Protein AF-A0A965ZZ27-F1 (afdb_monomer_lite)

Structure (mmCIF, N/CA/C/O backbone):
data_AF-A0A965ZZ27-F1
#
_entry.id   AF-A0A965ZZ27-F1
#
loop_
_atom_site.group_PDB
_atom_site.id
_atom_site.type_symbol
_atom_site.label_atom_id
_atom_site.label_alt_id
_atom_site.label_comp_id
_atom_site.label_asym_id
_atom_site.label_entity_id
_atom_site.label_seq_id
_atom_site.pdbx_PDB_ins_code
_atom_site.Cartn_x
_atom_site.Cartn_y
_atom_site.Cartn_z
_atom_site.occupancy
_atom_site.B_iso_or_equiv
_atom_site.auth_seq_id
_atom_site.auth_comp_id
_atom_site.auth_asym_id
_atom_site.auth_atom_id
_atom_site.pdbx_PDB_model_num
ATOM 1 N N . MET A 1 1 ? 5.191 29.586 21.748 1.00 42.19 1 MET A N 1
ATOM 2 C CA . MET A 1 1 ? 4.959 28.127 21.774 1.00 42.19 1 MET A 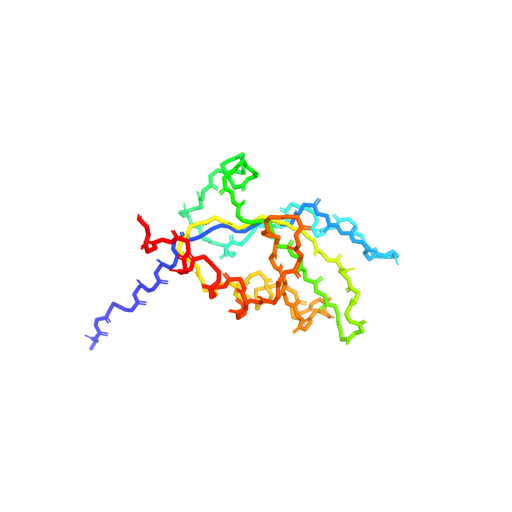CA 1
ATOM 3 C C . MET A 1 1 ? 3.504 27.897 21.413 1.00 42.19 1 MET A C 1
ATOM 5 O O . MET A 1 1 ? 2.638 28.131 22.243 1.00 42.19 1 MET A O 1
ATOM 9 N N . THR A 1 2 ? 3.224 27.578 20.152 1.00 37.09 2 THR A N 1
ATOM 10 C CA . THR A 1 2 ? 1.861 27.444 19.620 1.00 37.09 2 THR A CA 1
ATOM 11 C C . THR A 1 2 ? 1.566 25.981 19.311 1.00 37.09 2 THR A C 1
ATOM 13 O O . THR A 1 2 ? 2.125 25.426 18.375 1.00 37.09 2 THR A O 1
ATOM 16 N N . GLY A 1 3 ? 0.717 25.397 20.159 1.00 38.94 3 GLY A N 1
ATOM 17 C CA . GLY A 1 3 ? -0.302 24.388 19.852 1.00 38.94 3 GLY A CA 1
ATOM 18 C C . GLY A 1 3 ? 0.040 23.237 18.905 1.00 38.94 3 GLY A C 1
ATOM 19 O O . GLY A 1 3 ? -0.148 23.350 17.702 1.00 38.94 3 GLY A O 1
ATOM 20 N N . SER A 1 4 ? 0.413 22.104 19.499 1.00 47.53 4 SER A N 1
ATOM 21 C CA . SER A 1 4 ? -0.146 20.764 19.249 1.00 47.53 4 SER A CA 1
ATOM 22 C C . SER A 1 4 ? -0.663 20.445 17.835 1.00 47.53 4 SER A C 1
ATOM 24 O O . SER A 1 4 ? -1.863 20.287 17.628 1.00 47.53 4 SER A O 1
ATOM 26 N N . GLY A 1 5 ? 0.243 20.241 16.881 1.00 38.19 5 GLY A N 1
ATOM 27 C CA . GLY A 1 5 ? -0.054 19.577 15.608 1.00 38.19 5 GLY A CA 1
ATOM 28 C C . GLY A 1 5 ? 0.076 18.056 15.715 1.00 38.19 5 GLY A C 1
ATOM 29 O O . GLY A 1 5 ? 0.873 17.468 14.994 1.00 38.19 5 GLY A O 1
ATOM 30 N N . ASN A 1 6 ? -0.645 17.409 16.637 1.00 41.44 6 ASN A N 1
ATOM 31 C CA . ASN A 1 6 ? -0.671 15.943 16.712 1.00 41.44 6 ASN A CA 1
ATOM 32 C C . ASN A 1 6 ? -1.653 15.398 15.668 1.00 41.44 6 ASN A C 1
ATOM 34 O O . ASN A 1 6 ? -2.786 15.033 15.968 1.00 41.44 6 ASN A O 1
ATOM 38 N N . SER A 1 7 ? -1.207 15.384 14.413 1.00 42.91 7 SER A N 1
ATOM 39 C CA . SER A 1 7 ? -1.833 14.642 13.320 1.00 42.91 7 SER A CA 1
ATOM 40 C C . SER A 1 7 ? -1.554 13.147 13.516 1.00 42.91 7 SER A C 1
ATOM 42 O O . SER A 1 7 ? -0.759 12.559 12.786 1.00 42.91 7 SER A O 1
ATOM 44 N N . TYR A 1 8 ? -2.157 12.528 14.533 1.00 48.16 8 TYR A N 1
ATOM 45 C CA . TYR A 1 8 ? -2.189 11.070 14.612 1.00 48.16 8 TYR A CA 1
ATOM 46 C C . TYR A 1 8 ? -3.232 10.578 13.620 1.00 48.16 8 TYR A C 1
ATOM 48 O O . TYR A 1 8 ? -4.413 10.461 13.935 1.00 48.16 8 TYR A O 1
ATOM 56 N N . THR A 1 9 ? -2.798 10.323 12.397 1.00 58.66 9 THR A N 1
ATOM 57 C CA . THR A 1 9 ? -3.551 9.472 11.489 1.00 58.66 9 THR A CA 1
ATOM 58 C C . THR A 1 9 ? -3.555 8.071 12.106 1.00 58.66 9 THR A C 1
ATOM 60 O O . THR A 1 9 ? -2.520 7.421 12.269 1.00 58.66 9 THR A O 1
ATOM 63 N N . HIS A 1 10 ? -4.720 7.652 12.599 1.00 83.56 10 HIS A N 1
ATOM 64 C CA . HIS A 1 10 ? -4.909 6.369 13.269 1.00 83.56 10 HIS A CA 1
ATOM 65 C C . HIS A 1 10 ? -5.044 5.269 12.217 1.00 83.56 10 HIS A C 1
ATOM 67 O O . HIS A 1 10 ? -6.139 4.751 12.014 1.00 83.56 10 HIS A O 1
ATOM 73 N N . TYR A 1 11 ? -3.950 4.932 11.536 1.00 90.75 11 TYR A N 1
ATOM 74 C CA . TYR A 1 11 ? -3.912 3.805 10.610 1.00 90.75 11 TYR A CA 1
ATOM 75 C C . TYR A 1 11 ? -2.811 2.807 10.943 1.00 90.75 11 TYR A C 1
ATOM 77 O O . TYR A 1 11 ? -1.890 3.055 11.726 1.00 90.75 11 TYR A O 1
ATOM 85 N N . THR A 1 12 ? -2.915 1.630 10.344 1.00 94.81 12 THR A N 1
ATOM 86 C CA . THR A 1 12 ? -1.863 0.621 10.322 1.00 94.81 12 THR A CA 1
ATOM 87 C C . THR A 1 12 ? -1.870 -0.045 8.964 1.00 94.81 12 THR A C 1
ATOM 89 O O . THR A 1 12 ? -2.922 -0.498 8.521 1.00 94.81 12 THR A O 1
ATOM 92 N N . TRP A 1 13 ? -0.709 -0.108 8.318 1.00 95.50 13 TRP A N 1
ATOM 93 C CA . TRP A 1 13 ? -0.525 -0.882 7.097 1.00 95.50 13 TRP A CA 1
ATOM 94 C C . TRP A 1 13 ? 0.491 -1.992 7.309 1.00 95.50 13 TRP A C 1
ATOM 96 O O . TRP A 1 13 ? 1.406 -1.849 8.121 1.00 95.50 13 TRP A O 1
ATOM 106 N N . ILE A 1 14 ? 0.321 -3.098 6.588 1.00 95.69 14 ILE A N 1
ATOM 107 C CA . ILE A 1 14 ? 1.168 -4.287 6.679 1.00 95.69 14 ILE A CA 1
ATOM 108 C C . ILE A 1 14 ? 1.435 -4.811 5.278 1.00 95.69 14 ILE A C 1
ATOM 110 O O . ILE A 1 14 ? 0.487 -5.103 4.557 1.00 95.69 14 ILE A O 1
ATOM 114 N N . VAL A 1 15 ? 2.702 -4.983 4.905 1.00 95.50 15 VAL A N 1
ATOM 115 C CA . VAL A 1 15 ? 3.073 -5.700 3.675 1.00 95.50 15 VAL A CA 1
ATOM 116 C C . VAL A 1 15 ? 3.021 -7.202 3.945 1.00 95.50 15 VAL A C 1
ATOM 118 O O . VAL A 1 15 ? 3.649 -7.702 4.875 1.00 95.50 15 VAL A O 1
ATOM 121 N N . THR A 1 16 ? 2.274 -7.937 3.129 1.00 93.50 16 THR A N 1
ATOM 122 C CA . THR A 1 16 ? 2.093 -9.393 3.259 1.00 93.50 16 THR A CA 1
ATOM 123 C C . THR A 1 16 ? 2.695 -10.174 2.102 1.00 93.50 16 THR A C 1
ATOM 125 O O . THR A 1 16 ? 2.829 -11.392 2.195 1.00 93.50 16 THR A O 1
ATOM 128 N N . ARG A 1 17 ? 3.051 -9.500 1.006 1.00 90.62 17 ARG A N 1
ATOM 129 C CA . ARG A 1 17 ? 3.678 -10.130 -0.152 1.00 90.62 17 ARG A CA 1
ATOM 130 C C . ARG A 1 17 ? 4.768 -9.246 -0.731 1.00 90.62 17 ARG A C 1
ATOM 132 O O . ARG A 1 17 ? 4.554 -8.055 -0.941 1.00 90.62 17 ARG A O 1
ATOM 139 N N . ASP A 1 18 ? 5.880 -9.891 -1.049 1.00 89.44 18 ASP A N 1
ATOM 140 C CA . ASP A 1 18 ? 7.000 -9.358 -1.811 1.00 89.44 18 ASP A CA 1
ATOM 141 C C . ASP A 1 18 ? 7.149 -10.190 -3.089 1.00 89.44 18 ASP A C 1
ATOM 143 O O . ASP A 1 18 ? 7.110 -11.424 -3.040 1.00 89.44 18 ASP A O 1
ATOM 147 N N . THR A 1 19 ? 7.230 -9.533 -4.242 1.00 84.06 19 THR A N 1
ATOM 148 C CA . THR A 1 19 ? 7.419 -10.190 -5.541 1.00 84.06 19 THR A CA 1
ATOM 149 C C . THR A 1 19 ? 8.741 -9.828 -6.211 1.00 84.06 19 THR A C 1
ATOM 151 O O . THR A 1 19 ? 8.959 -10.233 -7.355 1.00 84.06 19 THR A O 1
ATOM 154 N N . ILE A 1 20 ? 9.620 -9.084 -5.536 1.00 77.31 20 ILE A N 1
ATOM 155 C CA . ILE A 1 20 ? 10.954 -8.772 -6.043 1.00 77.31 20 ILE A CA 1
ATOM 156 C C . ILE A 1 20 ? 11.825 -10.026 -5.905 1.00 77.31 20 ILE A C 1
ATOM 158 O O . ILE A 1 20 ? 12.082 -10.528 -4.816 1.00 77.31 20 ILE A O 1
ATOM 162 N N . LEU A 1 21 ? 12.257 -10.583 -7.037 1.00 67.25 21 LEU A N 1
ATOM 163 C CA . LEU A 1 21 ? 13.119 -11.763 -7.071 1.00 67.25 21 LEU A CA 1
ATOM 164 C C . LEU A 1 21 ? 14.588 -11.327 -7.024 1.00 67.25 21 LEU A C 1
ATOM 166 O O . LEU A 1 21 ? 15.056 -10.688 -7.962 1.00 67.25 21 LEU A O 1
ATOM 170 N N . GLY A 1 22 ? 15.328 -11.727 -5.986 1.00 60.47 22 GLY A N 1
ATOM 171 C CA . GLY A 1 22 ? 16.795 -11.609 -5.946 1.00 60.47 22 GLY A CA 1
ATOM 172 C C . GLY A 1 22 ? 17.367 -10.857 -4.746 1.00 60.47 22 GLY A C 1
ATOM 173 O O . GLY A 1 22 ? 18.533 -11.067 -4.433 1.00 60.47 22 GLY A O 1
ATOM 174 N N . ASP A 1 23 ? 16.542 -10.092 -4.035 1.00 51.62 23 ASP A N 1
ATOM 175 C CA . ASP A 1 23 ? 16.863 -9.503 -2.736 1.00 51.62 23 ASP A CA 1
ATOM 176 C C . ASP A 1 23 ? 15.771 -9.888 -1.726 1.00 51.62 23 ASP A C 1
ATOM 178 O O . ASP A 1 23 ? 14.650 -10.227 -2.087 1.00 51.62 23 ASP A O 1
ATOM 182 N N . SER A 1 24 ? 16.162 -9.989 -0.464 1.00 51.75 24 SER A N 1
ATOM 183 C CA . SER A 1 24 ? 15.517 -10.778 0.589 1.00 51.75 24 SER A CA 1
ATOM 184 C C . SER A 1 24 ? 14.028 -10.486 0.866 1.00 51.75 24 SER A C 1
ATOM 186 O O . SER A 1 24 ? 13.563 -9.359 0.762 1.00 51.75 24 SER A O 1
ATOM 188 N N . SER A 1 25 ? 13.354 -11.520 1.389 1.00 60.22 25 SER A N 1
ATOM 189 C CA . SER A 1 25 ? 12.029 -11.622 2.041 1.00 60.22 25 SER A CA 1
ATOM 190 C C . SER A 1 25 ? 11.708 -10.574 3.138 1.00 60.22 25 SER A C 1
ATOM 192 O O . SER A 1 25 ? 10.740 -10.740 3.884 1.00 60.22 25 SER A O 1
ATOM 194 N N . GLU A 1 26 ? 12.504 -9.518 3.293 1.00 74.00 26 GLU A N 1
ATOM 195 C CA . GLU A 1 26 ? 12.441 -8.562 4.406 1.00 74.00 26 GLU A CA 1
ATOM 196 C C . GLU A 1 26 ? 11.222 -7.636 4.343 1.00 74.00 26 GLU A C 1
ATOM 198 O O . GLU A 1 26 ? 10.888 -7.012 5.350 1.00 74.00 26 GLU A O 1
ATOM 203 N N . ALA A 1 27 ? 10.565 -7.502 3.186 1.00 79.81 27 ALA A N 1
ATOM 204 C CA . ALA A 1 27 ? 9.392 -6.640 3.055 1.00 79.81 27 ALA A CA 1
ATOM 205 C C . ALA A 1 27 ? 8.146 -7.246 3.721 1.00 79.81 27 ALA A C 1
ATOM 207 O O . ALA A 1 27 ? 7.310 -6.518 4.261 1.00 79.81 27 ALA A O 1
ATOM 208 N N . VAL A 1 28 ? 8.012 -8.578 3.721 1.00 85.62 28 VAL A N 1
ATOM 209 C CA . VAL A 1 28 ? 6.867 -9.256 4.342 1.00 85.62 28 VAL A CA 1
ATOM 210 C C . VAL A 1 28 ? 6.913 -9.061 5.856 1.00 85.62 28 VAL A C 1
ATOM 212 O O . VAL A 1 28 ? 7.912 -9.334 6.513 1.00 85.62 28 VAL A O 1
ATOM 215 N N . GLY A 1 29 ? 5.808 -8.584 6.423 1.00 86.38 29 GLY A N 1
ATOM 216 C CA . GLY A 1 29 ? 5.709 -8.244 7.838 1.00 86.38 29 GLY A CA 1
ATOM 217 C C . GLY A 1 29 ? 6.219 -6.844 8.179 1.00 86.38 29 GLY A C 1
ATOM 218 O O . GLY A 1 29 ? 6.250 -6.498 9.359 1.00 86.38 29 GLY A O 1
ATOM 219 N N . LYS A 1 30 ? 6.585 -6.005 7.197 1.00 91.69 30 LYS A N 1
ATOM 220 C CA . LYS A 1 30 ? 6.786 -4.569 7.447 1.00 91.69 30 LYS A CA 1
ATOM 221 C C . LYS A 1 30 ? 5.456 -3.926 7.818 1.00 91.69 30 LYS A C 1
ATOM 223 O O . LYS A 1 30 ? 4.454 -4.139 7.140 1.00 91.69 30 LYS A O 1
ATOM 228 N N . ILE A 1 31 ? 5.471 -3.150 8.903 1.00 92.31 31 ILE A N 1
ATOM 229 C CA . ILE A 1 31 ? 4.289 -2.507 9.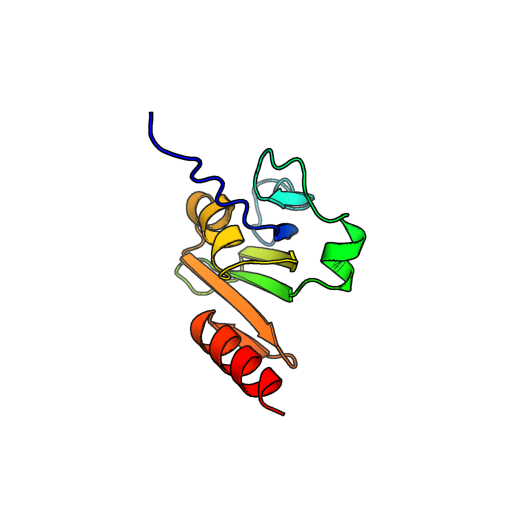481 1.00 92.31 31 ILE A CA 1
ATOM 230 C C . ILE A 1 31 ? 4.556 -1.016 9.647 1.00 92.31 31 ILE A C 1
ATOM 232 O O . ILE A 1 31 ? 5.502 -0.638 10.353 1.00 92.31 31 ILE A O 1
ATOM 236 N N . GLY A 1 32 ? 3.683 -0.185 9.086 1.00 91.56 32 GLY A N 1
ATOM 237 C CA . GLY A 1 32 ? 3.691 1.260 9.282 1.00 91.56 32 GLY A CA 1
ATOM 238 C C . GLY A 1 32 ? 2.423 1.798 9.958 1.00 91.56 32 GLY A C 1
ATOM 239 O O . GLY A 1 32 ? 1.455 1.055 10.136 1.00 91.56 32 GLY A O 1
ATOM 240 N N . PRO A 1 33 ? 2.443 3.069 10.395 1.00 89.38 33 PRO A N 1
ATOM 241 C CA . PRO A 1 33 ? 3.589 3.976 10.317 1.00 89.38 33 PRO A CA 1
ATOM 242 C C . PRO A 1 33 ? 4.657 3.608 11.356 1.00 89.38 33 PRO A C 1
ATOM 244 O O . PRO A 1 33 ? 4.340 3.172 12.472 1.00 89.38 33 PRO A O 1
ATOM 247 N N . SER A 1 34 ? 5.935 3.713 10.984 1.00 83.06 34 SER A N 1
ATOM 248 C CA . SER A 1 34 ? 7.084 3.354 11.834 1.00 83.06 34 SER A CA 1
ATOM 249 C C . SER A 1 34 ? 7.046 4.076 13.187 1.00 83.06 34 SER A C 1
ATOM 251 O O . SER A 1 34 ? 6.824 5.279 13.251 1.00 83.06 34 SER A O 1
ATOM 253 N N . GLY A 1 35 ? 7.243 3.339 14.286 1.00 75.44 35 GLY A N 1
ATOM 254 C CA . GLY A 1 35 ? 7.291 3.911 15.641 1.00 75.44 35 GLY A CA 1
ATOM 255 C C . GLY A 1 35 ? 5.941 4.308 16.259 1.00 75.44 35 GLY A C 1
ATOM 256 O O . GLY A 1 35 ? 5.925 4.805 17.383 1.00 75.44 35 GLY A O 1
ATOM 257 N N . SER A 1 36 ? 4.811 4.077 15.580 1.00 81.75 36 SER A N 1
ATOM 258 C CA . SER A 1 36 ? 3.485 4.341 16.156 1.00 81.75 36 SER A CA 1
ATOM 259 C C . SER A 1 36 ? 3.141 3.359 17.281 1.00 81.75 36 SER A C 1
ATOM 261 O O . SER A 1 36 ? 3.193 2.143 17.094 1.00 81.75 36 SER A O 1
ATOM 263 N N . SER A 1 37 ? 2.745 3.893 18.440 1.00 77.19 37 SER A N 1
ATOM 264 C CA . SER A 1 37 ? 2.285 3.119 19.601 1.00 77.19 37 SER A CA 1
ATOM 265 C C . SER A 1 37 ? 0.808 2.717 19.531 1.00 77.19 37 SER A C 1
ATOM 267 O O . SER A 1 37 ? 0.374 1.875 20.308 1.00 77.19 37 SER A O 1
ATOM 269 N N . ASN A 1 38 ? 0.033 3.310 18.615 1.00 80.94 38 ASN A N 1
ATOM 270 C CA . ASN A 1 38 ? -1.420 3.129 18.502 1.00 80.94 38 ASN A CA 1
ATOM 271 C C . ASN A 1 38 ? -1.795 2.325 17.249 1.00 80.94 38 ASN A C 1
ATOM 273 O O . ASN A 1 38 ? -2.723 2.685 16.526 1.00 80.94 38 ASN A O 1
ATOM 277 N N . ARG A 1 39 ? -1.041 1.261 16.960 1.00 86.56 39 ARG A N 1
ATOM 278 C CA . ARG A 1 39 ? -1.300 0.392 15.808 1.00 86.56 39 ARG A CA 1
ATOM 279 C C . ARG A 1 39 ? -2.482 -0.537 16.071 1.00 86.56 39 ARG A C 1
ATOM 281 O O . ARG A 1 39 ? -2.645 -1.045 17.181 1.00 86.56 39 ARG A O 1
ATOM 288 N N . ALA A 1 40 ? -3.267 -0.797 15.034 1.00 89.38 40 ALA A N 1
ATOM 289 C CA . ALA A 1 40 ? -4.233 -1.881 15.054 1.00 89.38 40 ALA A CA 1
ATOM 290 C C . ALA A 1 40 ? -3.497 -3.239 15.133 1.00 89.38 40 ALA A C 1
ATOM 292 O O . ALA A 1 40 ? -2.399 -3.373 14.582 1.00 89.38 40 ALA A O 1
ATOM 293 N N . PRO A 1 41 ? -4.072 -4.255 15.804 1.00 90.06 41 PRO A N 1
ATOM 294 C CA . PRO A 1 41 ? -3.506 -5.602 15.822 1.00 90.06 41 PRO A CA 1
ATOM 295 C C . PRO A 1 41 ? -3.360 -6.175 14.408 1.00 90.06 41 PRO A C 1
ATOM 297 O O . PRO A 1 41 ? -4.228 -5.943 13.570 1.00 90.06 41 PRO A O 1
ATOM 300 N N . PHE A 1 42 ? -2.314 -6.973 14.169 1.00 89.69 42 PHE A N 1
ATOM 301 C CA . PHE A 1 42 ? -2.026 -7.584 12.863 1.00 89.69 42 PHE A CA 1
ATOM 302 C C . PHE A 1 42 ? -3.264 -8.249 12.246 1.00 89.69 42 PHE A C 1
ATOM 304 O O . PHE A 1 42 ? -3.676 -7.881 11.150 1.00 89.69 42 PHE A O 1
ATOM 311 N N . ASP A 1 43 ? -3.917 -9.143 12.993 1.00 91.88 43 ASP A N 1
ATOM 312 C CA . ASP A 1 43 ? -5.098 -9.877 12.521 1.00 91.88 43 ASP A CA 1
ATOM 313 C C . ASP A 1 43 ? -6.253 -8.943 12.144 1.00 91.88 43 ASP A C 1
ATOM 315 O O . ASP A 1 43 ? -6.948 -9.178 11.161 1.00 91.88 43 ASP A O 1
ATOM 319 N N . SER A 1 44 ? -6.425 -7.839 12.878 1.00 93.19 44 SER A N 1
ATOM 320 C CA . SER A 1 44 ? -7.446 -6.837 12.566 1.00 93.19 44 SER A CA 1
ATOM 321 C C . SER A 1 44 ? -7.185 -6.185 11.213 1.00 93.19 44 SER A C 1
ATOM 323 O O . SER A 1 44 ? -8.124 -5.962 10.457 1.00 93.19 44 SER A O 1
ATOM 325 N N . VAL A 1 45 ? -5.923 -5.876 10.904 1.00 94.38 45 VAL A N 1
ATOM 326 C CA . VAL A 1 45 ? -5.545 -5.269 9.623 1.00 94.38 45 VAL A CA 1
ATOM 327 C C . VAL A 1 45 ? -5.735 -6.263 8.477 1.00 94.38 45 VAL A C 1
ATOM 329 O O . VAL A 1 45 ? -6.235 -5.873 7.431 1.00 94.38 45 VAL A O 1
ATOM 332 N N . ILE A 1 46 ? -5.415 -7.545 8.675 1.00 93.69 46 ILE A N 1
ATOM 333 C CA . ILE A 1 46 ? -5.609 -8.576 7.641 1.00 93.69 46 ILE A CA 1
ATOM 334 C C . ILE A 1 46 ? -7.094 -8.871 7.381 1.00 93.69 46 ILE A C 1
ATOM 336 O O . ILE A 1 46 ? -7.479 -9.095 6.239 1.00 93.69 46 ILE A O 1
ATOM 340 N N . ILE A 1 47 ? -7.931 -8.894 8.423 1.00 93.50 47 ILE A N 1
ATOM 341 C CA . ILE A 1 47 ? -9.352 -9.266 8.300 1.00 93.50 47 ILE A CA 1
ATOM 342 C C . ILE A 1 47 ? -10.212 -8.091 7.818 1.00 93.50 47 ILE A C 1
ATOM 344 O O . ILE A 1 47 ? -11.178 -8.302 7.087 1.00 93.50 47 ILE A O 1
ATOM 348 N N . HIS A 1 48 ? -9.906 -6.869 8.259 1.00 94.50 48 HIS A N 1
ATOM 349 C CA . HIS A 1 48 ? -10.766 -5.699 8.045 1.00 94.50 48 HIS A CA 1
ATOM 350 C C . HIS A 1 48 ? -10.133 -4.598 7.195 1.00 94.50 48 HIS A C 1
ATOM 352 O O . HIS A 1 48 ? -10.817 -3.628 6.883 1.00 94.50 48 HIS A O 1
ATOM 358 N N . GLY A 1 49 ? -8.841 -4.696 6.884 1.00 94.75 49 GLY A N 1
ATOM 359 C CA . GLY A 1 49 ? -8.141 -3.682 6.109 1.00 94.75 49 GLY A CA 1
ATOM 360 C C . GLY A 1 49 ? -8.458 -3.751 4.622 1.00 94.75 49 GLY A C 1
ATOM 361 O O . GLY A 1 49 ? -8.773 -4.807 4.074 1.00 94.75 49 GLY A O 1
ATOM 362 N N . ASP A 1 50 ? -8.304 -2.612 3.963 1.00 96.62 50 ASP A N 1
ATOM 363 C CA . ASP A 1 50 ? -8.355 -2.514 2.515 1.00 96.62 50 ASP A CA 1
ATOM 364 C C . ASP A 1 50 ? -7.062 -3.081 1.921 1.00 96.62 50 ASP A C 1
ATOM 366 O O . ASP A 1 50 ? -5.952 -2.750 2.357 1.00 96.62 50 ASP A O 1
ATOM 370 N N . HIS A 1 51 ? -7.203 -3.954 0.926 1.00 97.38 51 HIS A N 1
ATOM 371 C CA . HIS A 1 51 ? -6.069 -4.590 0.264 1.00 97.38 51 HIS A CA 1
ATOM 372 C C . HIS A 1 51 ? -5.449 -3.618 -0.744 1.00 97.38 51 HIS A C 1
ATOM 374 O O . HIS A 1 51 ? -6.128 -3.090 -1.626 1.00 97.38 51 HIS A O 1
ATOM 380 N N . PHE A 1 52 ? -4.145 -3.386 -0.618 1.00 97.62 52 PHE A N 1
ATOM 381 C CA . PHE A 1 52 ? -3.367 -2.521 -1.492 1.00 97.62 52 PHE A CA 1
ATOM 382 C C . PHE A 1 52 ? -2.258 -3.295 -2.203 1.00 97.62 52 PHE A C 1
ATOM 384 O O . PHE A 1 52 ? -1.742 -4.305 -1.715 1.00 97.62 52 PHE A O 1
ATOM 391 N N . ARG A 1 53 ? -1.813 -2.756 -3.337 1.00 97.62 53 ARG A N 1
ATOM 392 C CA . ARG A 1 53 ? -0.559 -3.141 -3.986 1.00 97.62 53 ARG A CA 1
ATOM 393 C C . ARG A 1 53 ? 0.219 -1.914 -4.432 1.00 97.62 53 ARG A C 1
ATOM 395 O O . ARG A 1 53 ? -0.365 -0.934 -4.886 1.00 97.62 53 ARG A O 1
ATOM 402 N N . MET A 1 54 ? 1.538 -1.986 -4.325 1.00 96.94 54 MET A N 1
ATOM 403 C CA . MET A 1 54 ? 2.468 -0.956 -4.777 1.00 96.94 54 MET A CA 1
ATOM 404 C C . MET A 1 54 ? 3.161 -1.427 -6.050 1.00 96.94 54 MET A C 1
ATOM 406 O O . MET A 1 54 ? 3.580 -2.584 -6.146 1.00 96.94 54 MET A O 1
ATOM 410 N N . LEU A 1 55 ? 3.243 -0.542 -7.038 1.00 96.69 55 LEU A N 1
ATOM 411 C CA . LEU A 1 55 ? 3.744 -0.844 -8.371 1.00 96.69 55 LEU A CA 1
ATOM 412 C C . LEU A 1 55 ? 4.920 0.065 -8.714 1.00 96.69 55 LEU A C 1
ATOM 414 O O . LEU A 1 55 ? 4.927 1.245 -8.357 1.00 96.69 55 LEU A O 1
ATOM 418 N N . ASN A 1 56 ? 5.875 -0.474 -9.465 1.00 95.50 56 ASN A N 1
ATOM 419 C CA . ASN A 1 56 ? 6.979 0.296 -10.035 1.00 95.50 56 ASN A CA 1
ATOM 420 C C . ASN A 1 56 ? 6.536 1.171 -11.224 1.00 95.50 56 ASN A C 1
ATOM 422 O O . ASN A 1 56 ? 5.378 1.139 -11.652 1.00 95.50 56 ASN A O 1
ATOM 426 N N . ASP A 1 57 ? 7.480 1.913 -11.806 1.00 96.38 57 ASP A N 1
ATOM 427 C CA . ASP A 1 57 ? 7.241 2.780 -12.971 1.00 96.38 57 ASP A CA 1
ATOM 428 C C . ASP A 1 57 ? 6.679 2.041 -14.196 1.00 96.38 57 ASP A C 1
ATOM 430 O O . ASP A 1 57 ? 5.955 2.621 -15.006 1.00 96.38 57 ASP A O 1
ATOM 434 N N . ALA A 1 58 ? 6.958 0.740 -14.310 1.00 96.06 58 ALA A N 1
ATOM 435 C CA . ALA A 1 58 ? 6.457 -0.125 -15.372 1.00 96.06 58 ALA A CA 1
ATOM 436 C C . ALA A 1 58 ? 5.067 -0.723 -15.076 1.00 96.06 58 ALA A C 1
ATOM 438 O O . ALA A 1 58 ? 4.622 -1.604 -15.810 1.00 96.06 58 ALA A O 1
ATOM 439 N N . ARG A 1 59 ? 4.372 -0.265 -14.021 1.00 94.62 59 ARG A N 1
ATOM 440 C CA . ARG A 1 59 ? 3.064 -0.789 -13.574 1.00 94.62 59 ARG A CA 1
ATOM 441 C C . ARG A 1 59 ? 3.103 -2.279 -13.210 1.00 94.62 59 ARG A C 1
ATOM 443 O O . ARG A 1 59 ? 2.099 -2.979 -13.327 1.00 94.62 59 ARG A O 1
ATOM 450 N N . VAL A 1 60 ? 4.246 -2.769 -12.735 1.00 94.56 60 VAL A N 1
ATOM 451 C CA . VAL A 1 60 ? 4.383 -4.129 -12.203 1.00 94.56 60 VAL A CA 1
ATOM 452 C C . VAL A 1 60 ? 4.270 -4.067 -10.687 1.00 94.56 60 VAL A C 1
ATOM 454 O O . VAL A 1 60 ? 5.019 -3.332 -10.044 1.00 94.56 60 VAL A O 1
ATOM 457 N N . ALA A 1 61 ? 3.343 -4.836 -10.111 1.00 93.88 61 ALA A N 1
ATOM 458 C CA . ALA A 1 61 ? 3.223 -4.963 -8.661 1.00 93.88 61 ALA A CA 1
ATOM 459 C C . ALA A 1 61 ? 4.527 -5.521 -8.072 1.00 93.88 61 ALA A C 1
ATOM 461 O O . ALA A 1 61 ? 5.084 -6.480 -8.604 1.00 93.88 61 ALA A O 1
ATOM 462 N N . GLN A 1 62 ? 5.032 -4.883 -7.021 1.00 93.69 62 GLN A N 1
ATOM 463 C CA . GLN A 1 62 ? 6.242 -5.294 -6.300 1.00 93.69 62 GLN A CA 1
ATOM 464 C C . GLN A 1 62 ? 5.905 -5.758 -4.884 1.00 93.69 62 GLN A C 1
ATOM 466 O O . GLN A 1 62 ? 6.449 -6.749 -4.405 1.00 93.69 62 GLN A O 1
ATOM 471 N N . PHE A 1 63 ? 4.955 -5.073 -4.244 1.00 95.25 63 PHE A N 1
ATOM 472 C CA . PHE A 1 63 ? 4.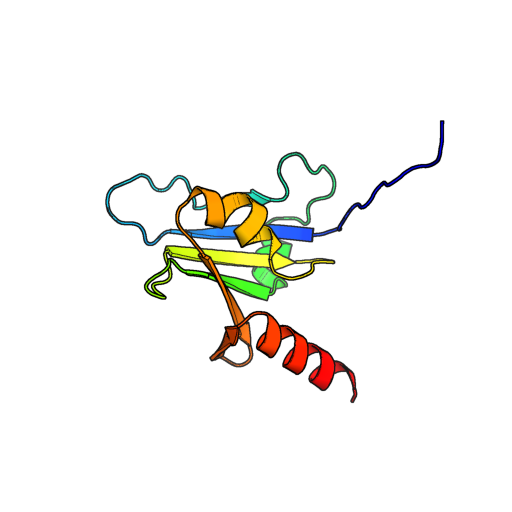519 -5.366 -2.884 1.00 95.25 63 PHE A CA 1
ATOM 473 C C . PHE A 1 63 ? 2.996 -5.338 -2.800 1.00 95.25 63 PHE A C 1
ATOM 475 O O . PHE A 1 63 ? 2.351 -4.548 -3.493 1.00 95.25 63 PHE A O 1
ATOM 482 N N . SER A 1 64 ? 2.412 -6.155 -1.928 1.00 96.19 64 SER A N 1
ATOM 483 C CA . SER A 1 64 ? 0.994 -6.046 -1.572 1.00 96.19 64 SER A CA 1
ATOM 484 C C . SER A 1 64 ? 0.770 -6.270 -0.085 1.00 96.19 64 SER A C 1
ATOM 486 O O . SER A 1 64 ? 1.607 -6.863 0.604 1.00 96.19 64 SER A O 1
ATOM 488 N N . GLY A 1 65 ? -0.341 -5.753 0.422 1.00 96.75 65 GLY A N 1
ATOM 489 C CA . GLY A 1 65 ? -0.587 -5.672 1.849 1.00 96.75 65 GLY A CA 1
ATOM 490 C C . GLY A 1 65 ? -1.951 -5.098 2.186 1.00 96.75 65 GLY A C 1
ATOM 491 O O . GLY A 1 65 ? -2.757 -4.847 1.302 1.00 96.75 65 GLY A O 1
ATOM 492 N N . TYR A 1 66 ? -2.203 -4.865 3.466 1.00 97.31 66 TYR A N 1
ATOM 493 C CA . TYR A 1 66 ? -3.485 -4.358 3.954 1.00 97.31 66 TYR A CA 1
ATOM 494 C C . TYR A 1 66 ? -3.281 -3.085 4.755 1.00 97.31 66 TYR A C 1
ATOM 496 O O . TYR A 1 66 ? -2.287 -2.974 5.474 1.00 97.31 66 TYR A O 1
ATOM 504 N N . ILE A 1 67 ? -4.211 -2.139 4.652 1.00 95.81 67 ILE A N 1
ATOM 505 C CA . ILE A 1 67 ? -4.237 -0.920 5.464 1.00 95.81 67 ILE A CA 1
ATOM 506 C C . ILE A 1 67 ? -5.598 -0.757 6.133 1.00 95.81 67 ILE A C 1
ATOM 508 O O . ILE A 1 67 ? -6.637 -0.973 5.524 1.00 95.81 67 ILE A O 1
ATOM 512 N N . LEU A 1 6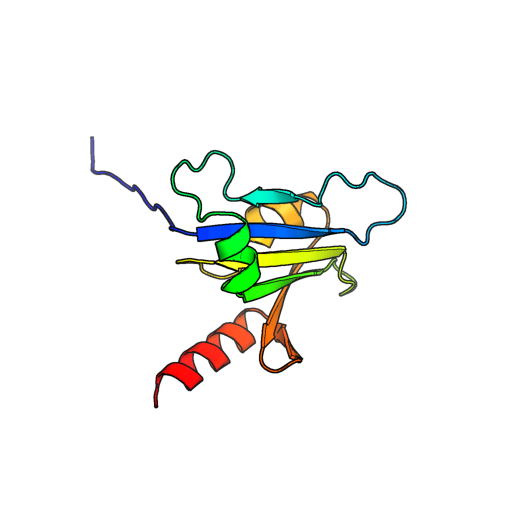8 ? -5.593 -0.383 7.407 1.00 94.81 68 LEU A N 1
ATOM 513 C CA . LEU A 1 68 ? -6.799 -0.170 8.198 1.00 94.81 68 LEU A CA 1
ATOM 514 C C . LEU A 1 68 ? -6.684 1.135 8.978 1.00 94.81 68 LEU A C 1
ATOM 516 O O . LEU A 1 68 ? -5.626 1.414 9.539 1.00 94.81 68 LEU A O 1
ATOM 520 N N . GLY A 1 69 ? -7.787 1.878 9.082 1.00 91.00 69 GLY A N 1
ATOM 521 C CA . GLY A 1 69 ? -7.915 3.051 9.945 1.00 91.00 69 GLY A CA 1
ATOM 522 C C . GLY A 1 69 ? -8.257 4.329 9.184 1.00 91.00 69 GLY A C 1
ATOM 523 O O . GLY A 1 69 ? -8.892 4.270 8.136 1.00 91.00 69 GLY A O 1
ATOM 524 N N . ASP A 1 70 ? -7.854 5.479 9.722 1.00 88.88 70 ASP A N 1
ATOM 525 C CA . ASP A 1 70 ? -8.031 6.781 9.067 1.00 88.88 70 ASP A CA 1
ATOM 526 C C . ASP A 1 70 ? -6.782 7.138 8.254 1.00 88.88 70 ASP A C 1
ATOM 528 O O . ASP A 1 70 ? -5.737 7.493 8.812 1.00 88.88 70 ASP A O 1
ATOM 532 N N . TYR A 1 71 ? -6.885 6.980 6.936 1.00 90.19 71 TYR A N 1
ATOM 533 C CA . TYR A 1 71 ? -5.781 7.117 5.993 1.00 90.19 71 TYR A CA 1
ATOM 534 C C . TYR A 1 71 ? -6.250 7.763 4.678 1.00 90.19 71 TYR A C 1
ATOM 536 O O . TYR A 1 71 ? -7.433 7.780 4.339 1.00 90.19 71 TYR A O 1
ATOM 544 N N . ARG A 1 72 ? -5.308 8.330 3.922 1.00 89.50 72 ARG A N 1
ATOM 545 C CA . ARG A 1 72 ? -5.536 8.989 2.625 1.00 89.50 72 ARG A CA 1
ATOM 546 C C . ARG A 1 72 ? -5.247 8.080 1.438 1.00 89.50 72 ARG A C 1
ATOM 548 O O . ARG A 1 72 ? -5.656 8.396 0.329 1.00 89.50 72 ARG A O 1
ATOM 555 N N . GLY A 1 73 ? -4.540 6.982 1.652 1.00 88.94 73 GLY A N 1
ATOM 556 C CA . GLY A 1 73 ? -4.310 5.883 0.716 1.00 88.94 73 GLY A CA 1
ATOM 557 C C . GLY A 1 73 ? -2.930 5.888 0.077 1.00 88.94 73 GLY A C 1
ATOM 558 O O . GLY A 1 73 ? -2.595 4.949 -0.633 1.00 88.94 73 GLY A O 1
ATOM 559 N N . ARG A 1 74 ? -2.106 6.908 0.327 1.00 93.44 74 ARG A N 1
ATOM 560 C CA . ARG A 1 74 ? -0.719 6.944 -0.163 1.00 93.44 74 ARG A CA 1
ATOM 561 C C . ARG A 1 74 ? 0.293 6.453 0.856 1.00 93.44 74 ARG A C 1
ATOM 563 O O . ARG A 1 74 ? 1.430 6.209 0.488 1.00 93.44 74 ARG A O 1
ATOM 570 N N . GLU A 1 75 ? -0.103 6.286 2.108 1.00 93.94 75 GLU A N 1
ATOM 571 C CA . GLU A 1 75 ? 0.817 6.083 3.221 1.00 93.94 75 GLU A CA 1
ATOM 572 C C . GLU A 1 75 ? 1.753 4.879 3.040 1.00 93.94 75 GLU A C 1
ATOM 574 O O . GLU A 1 75 ? 2.948 5.078 3.203 1.00 93.94 75 GLU A O 1
ATOM 579 N N . PRO A 1 76 ? 1.318 3.679 2.597 1.00 94.56 76 PRO A N 1
ATOM 580 C CA . PRO A 1 76 ? 2.260 2.579 2.354 1.00 94.56 76 PRO A CA 1
ATOM 581 C C . PRO A 1 76 ? 3.296 2.906 1.264 1.00 94.56 76 PRO A C 1
ATOM 583 O O . PRO A 1 76 ? 4.462 2.514 1.357 1.00 94.56 76 PRO A O 1
ATOM 586 N N . LEU A 1 77 ? 2.877 3.644 0.230 1.00 95.12 77 LEU A N 1
ATOM 587 C CA . LEU A 1 77 ? 3.743 4.069 -0.867 1.00 95.12 77 LEU A CA 1
ATOM 588 C C . LEU A 1 77 ? 4.719 5.155 -0.419 1.00 95.12 77 LEU A C 1
ATOM 590 O O . LEU A 1 77 ? 5.898 5.076 -0.747 1.00 95.12 77 LEU A O 1
ATOM 594 N N . ASP A 1 78 ? 4.247 6.160 0.308 1.00 93.75 78 ASP A N 1
ATOM 595 C CA . ASP A 1 78 ? 5.079 7.270 0.761 1.00 93.75 78 ASP A CA 1
ATOM 596 C C . ASP A 1 78 ? 6.033 6.815 1.893 1.00 93.75 78 ASP A C 1
ATOM 598 O O . ASP A 1 78 ? 7.182 7.246 1.921 1.00 93.75 78 ASP A O 1
ATOM 602 N N . ASP A 1 79 ? 5.603 5.894 2.769 1.00 92.38 79 ASP A N 1
ATOM 603 C CA . ASP A 1 79 ? 6.390 5.390 3.909 1.00 92.38 79 ASP A CA 1
ATOM 604 C C . ASP A 1 79 ? 7.428 4.319 3.533 1.00 92.38 79 ASP A C 1
ATOM 606 O O . ASP A 1 79 ? 8.429 4.163 4.232 1.00 92.38 79 ASP A O 1
ATOM 610 N N . TYR A 1 80 ? 7.163 3.503 2.506 1.00 92.38 80 TYR A N 1
ATOM 611 C CA . TYR A 1 80 ? 8.004 2.346 2.169 1.00 92.38 80 TYR A CA 1
ATOM 612 C C . TYR A 1 80 ? 8.187 2.170 0.664 1.00 92.38 80 TYR A C 1
ATOM 614 O O . TYR A 1 80 ? 9.313 2.029 0.191 1.00 92.38 80 TYR A O 1
ATOM 622 N N . GLY A 1 81 ? 7.100 2.187 -0.109 1.00 92.31 81 GLY A N 1
ATOM 623 C CA . GLY A 1 81 ? 7.155 1.872 -1.537 1.00 92.31 81 GLY A CA 1
ATOM 624 C C . GLY A 1 81 ? 8.102 2.771 -2.341 1.00 92.31 81 GLY A C 1
ATOM 625 O O . GLY A 1 81 ? 8.873 2.259 -3.148 1.00 92.31 81 GLY A O 1
ATOM 626 N N . SER A 1 82 ? 8.086 4.082 -2.098 1.00 93.81 82 SER A N 1
ATOM 627 C CA . SER A 1 82 ? 8.852 5.079 -2.862 1.00 93.81 82 SER A CA 1
ATOM 628 C C . SER A 1 82 ? 10.360 4.878 -2.728 1.00 93.81 82 SER A C 1
ATOM 630 O O . SER A 1 82 ? 11.089 4.951 -3.715 1.00 93.81 82 SER A O 1
ATOM 632 N N . GLU A 1 83 ? 10.831 4.549 -1.524 1.00 92.50 83 GLU A N 1
ATOM 633 C CA . GLU A 1 83 ? 12.243 4.231 -1.273 1.00 92.50 83 GLU A CA 1
ATOM 634 C C . GLU A 1 83 ? 12.654 2.873 -1.869 1.00 92.50 83 GLU A C 1
ATOM 636 O O . GLU A 1 83 ? 13.835 2.630 -2.101 1.00 92.50 83 GLU A O 1
ATOM 641 N N . ASN A 1 84 ? 11.679 2.007 -2.165 1.00 91.25 84 ASN A N 1
ATOM 642 C CA . ASN A 1 84 ? 11.868 0.666 -2.723 1.00 91.25 84 ASN A CA 1
ATOM 643 C C . ASN A 1 84 ? 11.413 0.573 -4.196 1.00 91.25 84 ASN A C 1
ATOM 645 O O . ASN A 1 84 ? 11.024 -0.493 -4.673 1.00 91.25 84 ASN A O 1
ATOM 649 N N . GLY A 1 85 ? 11.450 1.690 -4.932 1.00 92.31 85 GLY A N 1
ATOM 650 C CA . GLY A 1 85 ? 11.244 1.716 -6.387 1.00 92.31 85 GLY A CA 1
ATOM 651 C C . GLY A 1 85 ? 9.789 1.598 -6.855 1.00 92.31 85 GLY A C 1
ATOM 652 O O . GLY A 1 85 ? 9.545 1.291 -8.024 1.00 92.31 85 GLY A O 1
ATOM 653 N N . CYS A 1 86 ? 8.816 1.825 -5.970 1.00 95.56 86 CYS A N 1
ATOM 654 C CA . CYS A 1 86 ? 7.409 1.947 -6.340 1.00 95.56 86 CYS A CA 1
ATOM 655 C C . CYS A 1 86 ? 7.018 3.409 -6.566 1.00 95.56 86 CYS A C 1
ATOM 657 O O . CYS A 1 86 ? 7.412 4.290 -5.811 1.00 95.56 86 CYS A O 1
ATOM 659 N N . SER A 1 87 ? 6.160 3.644 -7.553 1.00 97.25 87 SER A N 1
ATOM 660 C CA . SER A 1 87 ? 5.668 4.980 -7.921 1.00 97.25 87 SER A CA 1
ATOM 661 C C . SER A 1 87 ? 4.146 5.072 -7.929 1.00 97.25 87 SER A C 1
ATOM 663 O O . SER A 1 87 ? 3.582 6.165 -7.989 1.00 97.25 87 SER A O 1
ATOM 665 N N . PHE A 1 88 ? 3.462 3.928 -7.861 1.00 97.69 88 PHE A N 1
ATOM 666 C CA . PHE A 1 88 ? 2.008 3.856 -7.869 1.00 97.69 88 PHE A CA 1
ATOM 667 C C . PHE A 1 88 ? 1.504 2.959 -6.746 1.00 97.69 88 PHE A C 1
ATOM 669 O O . PHE A 1 88 ? 2.168 2.004 -6.344 1.00 97.69 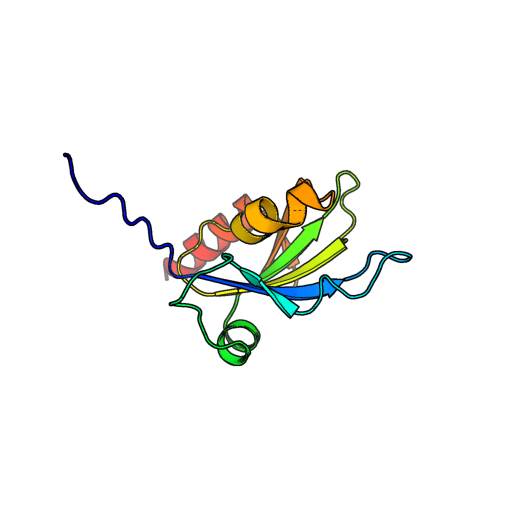88 PHE A O 1
ATOM 676 N N . ILE A 1 89 ? 0.295 3.254 -6.282 1.00 97.81 89 ILE A N 1
ATOM 677 C CA . ILE A 1 89 ? -0.459 2.412 -5.362 1.00 97.81 89 ILE A CA 1
ATOM 678 C C . ILE A 1 89 ? -1.872 2.227 -5.900 1.00 97.81 89 ILE A C 1
ATOM 680 O O . ILE A 1 89 ? -2.477 3.156 -6.445 1.00 97.81 89 ILE A O 1
ATOM 684 N N . GLU A 1 90 ? -2.366 1.007 -5.767 1.00 98.19 90 GLU A N 1
ATOM 685 C CA . GLU A 1 90 ? -3.707 0.605 -6.160 1.00 98.19 90 GLU A CA 1
ATOM 686 C C . GLU A 1 90 ? -4.365 -0.166 -5.022 1.00 98.19 90 GLU A C 1
ATOM 688 O O . GLU A 1 90 ? -3.680 -0.788 -4.209 1.00 98.19 90 GLU A O 1
ATOM 693 N N . PHE A 1 91 ? -5.692 -0.135 -4.998 1.00 97.94 91 PHE A N 1
ATOM 694 C CA . PHE A 1 91 ? -6.521 -0.784 -3.990 1.00 97.94 91 PHE A CA 1
ATOM 695 C C . PHE A 1 91 ? -7.483 -1.760 -4.652 1.00 97.94 91 PHE A C 1
ATOM 697 O O . PHE A 1 91 ? -8.011 -1.475 -5.729 1.00 97.94 91 PHE A O 1
ATOM 704 N N . GLU A 1 92 ? -7.695 -2.908 -4.022 1.00 96.69 92 GLU A N 1
ATOM 705 C CA . GLU A 1 92 ? -8.677 -3.883 -4.477 1.00 96.69 92 GLU A CA 1
ATOM 706 C C . GLU A 1 92 ? -10.079 -3.465 -4.024 1.00 96.69 92 GLU A C 1
ATOM 708 O O . GLU A 1 92 ? -10.315 -3.176 -2.851 1.00 96.69 92 GLU A O 1
ATOM 713 N N . HIS A 1 93 ? -11.025 -3.447 -4.957 1.00 94.25 93 HIS A N 1
ATOM 714 C CA . HIS A 1 93 ? -12.432 -3.194 -4.678 1.00 94.25 93 HIS A CA 1
ATOM 715 C C . HIS A 1 93 ? -13.294 -3.972 -5.672 1.00 94.25 93 HIS A C 1
ATOM 717 O O . HIS A 1 93 ? -13.121 -3.833 -6.881 1.00 94.25 93 HIS A O 1
ATOM 723 N N . ASP A 1 94 ? -14.206 -4.805 -5.165 1.00 91.88 94 ASP A N 1
ATOM 724 C CA . ASP A 1 94 ? -15.059 -5.700 -5.964 1.00 91.88 94 ASP A CA 1
ATOM 725 C C . ASP A 1 94 ? -14.284 -6.599 -6.956 1.00 91.88 94 ASP A C 1
ATOM 727 O O . ASP A 1 94 ? -14.776 -6.938 -8.031 1.00 91.88 94 ASP A O 1
ATOM 731 N N . GLY A 1 95 ? -13.061 -7.006 -6.588 1.00 91.94 95 GLY A N 1
ATOM 732 C CA . GLY A 1 95 ? -12.178 -7.851 -7.407 1.00 91.94 95 GLY A CA 1
ATOM 733 C C . GLY A 1 95 ? -11.371 -7.101 -8.474 1.00 91.94 95 GLY A C 1
ATOM 734 O O . GLY A 1 95 ? -10.543 -7.713 -9.151 1.00 91.94 95 GLY A O 1
ATOM 735 N N . ASP A 1 96 ? -11.566 -5.786 -8.603 1.00 95.19 96 ASP A N 1
ATOM 736 C CA . ASP A 1 96 ? -10.789 -4.921 -9.487 1.00 95.19 96 ASP A CA 1
ATOM 737 C C . ASP A 1 96 ? -9.704 -4.167 -8.713 1.00 95.19 96 ASP A C 1
ATOM 739 O O . ASP A 1 96 ? -9.906 -3.727 -7.583 1.00 95.19 96 ASP A O 1
ATOM 743 N N . TRP A 1 97 ? -8.561 -3.940 -9.363 1.00 96.75 97 TRP A N 1
ATOM 744 C CA . TRP A 1 97 ? -7.521 -3.048 -8.854 1.00 96.75 97 TRP A CA 1
ATOM 745 C C . TRP A 1 97 ? -7.734 -1.637 -9.382 1.00 96.75 97 TRP A C 1
ATOM 747 O O . TRP A 1 97 ? -7.679 -1.396 -10.589 1.00 96.75 97 TRP A O 1
ATOM 757 N N . LEU A 1 98 ? -7.968 -0.704 -8.468 1.00 97.31 98 LEU A N 1
ATOM 758 C CA . LEU A 1 98 ? -8.284 0.683 -8.771 1.00 97.31 98 LEU A CA 1
ATOM 759 C C . LEU A 1 98 ? -7.119 1.585 -8.380 1.00 97.31 98 LEU A C 1
ATOM 761 O O . LEU A 1 98 ? -6.482 1.382 -7.346 1.00 97.31 98 LEU A O 1
ATOM 765 N N . SER A 1 99 ? -6.876 2.632 -9.171 1.00 96.75 99 SER A N 1
ATOM 766 C CA . SER A 1 99 ? -6.019 3.730 -8.719 1.00 96.75 99 SER A CA 1
ATOM 767 C C . SER A 1 99 ? -6.607 4.362 -7.458 1.00 96.75 99 SER A C 1
ATOM 769 O O . SER A 1 99 ? -7.818 4.310 -7.238 1.00 96.75 99 SER A O 1
ATOM 771 N N . LEU A 1 100 ? -5.767 5.010 -6.648 1.00 93.75 100 LEU A N 1
ATOM 772 C CA . LEU A 1 100 ? -6.225 5.675 -5.428 1.00 93.75 100 LEU A CA 1
ATOM 773 C C . LEU A 1 100 ? -7.410 6.630 -5.666 1.00 93.75 100 LEU A C 1
ATOM 775 O O . LEU A 1 100 ? -8.379 6.619 -4.910 1.00 93.75 100 LEU A O 1
ATOM 779 N N . GLU A 1 101 ? -7.351 7.432 -6.730 1.00 94.50 101 GLU A N 1
ATOM 780 C CA . GLU A 1 101 ? -8.417 8.379 -7.075 1.00 94.50 101 GLU A CA 1
ATOM 781 C C . GLU A 1 101 ? -9.747 7.668 -7.367 1.00 94.50 101 GLU A C 1
ATOM 783 O O . GLU A 1 101 ? -10.801 8.086 -6.885 1.00 94.50 101 GLU A O 1
ATOM 788 N N . GLU A 1 102 ? -9.707 6.568 -8.125 1.00 95.12 102 GLU A N 1
ATOM 789 C CA . GLU A 1 102 ? -10.903 5.796 -8.467 1.00 95.12 102 GLU A CA 1
ATOM 790 C C . GLU A 1 102 ? -11.432 5.017 -7.255 1.00 95.12 102 GLU A C 1
ATOM 792 O O . GLU A 1 102 ? -12.642 4.993 -7.027 1.00 95.12 102 GLU A O 1
ATOM 797 N N . PHE A 1 103 ? -10.547 4.453 -6.428 1.00 94.50 103 PHE A N 1
ATOM 798 C CA . PHE A 1 103 ? -10.917 3.797 -5.175 1.00 94.50 103 PHE A CA 1
ATOM 799 C C . PHE A 1 103 ? -11.675 4.754 -4.248 1.00 94.50 103 PHE A C 1
ATOM 801 O O . PHE A 1 103 ? -12.807 4.473 -3.852 1.00 94.50 103 PHE A O 1
ATOM 808 N N . GLN A 1 104 ? -11.111 5.935 -3.975 1.00 91.50 104 GLN A N 1
ATOM 809 C CA . GLN A 1 104 ? -11.757 6.948 -3.136 1.00 91.50 104 GLN A CA 1
ATOM 810 C C . GLN A 1 104 ? -13.114 7.374 -3.699 1.00 91.50 104 GLN A C 1
ATOM 812 O O . GLN A 1 104 ? -14.085 7.516 -2.952 1.00 91.50 104 GLN A O 1
ATOM 817 N N . ARG A 1 105 ? -13.208 7.545 -5.022 1.00 92.06 105 ARG A N 1
ATOM 818 C CA . ARG A 1 105 ? -14.463 7.891 -5.689 1.00 92.06 105 ARG A CA 1
ATOM 819 C C . ARG A 1 105 ? -15.531 6.813 -5.491 1.00 92.06 105 ARG A C 1
ATOM 821 O O . ARG A 1 105 ? -16.682 7.160 -5.212 1.00 92.06 105 ARG A O 1
ATOM 828 N N . ARG A 1 106 ? -15.178 5.529 -5.621 1.00 88.19 106 ARG A N 1
ATOM 829 C CA . ARG A 1 106 ? -16.122 4.411 -5.451 1.00 88.19 106 ARG A CA 1
ATOM 830 C C . ARG A 1 106 ? -16.544 4.219 -4.000 1.00 88.19 106 ARG A C 1
ATOM 832 O O . ARG A 1 106 ? -17.742 4.123 -3.740 1.00 88.19 106 ARG A O 1
ATOM 839 N N . VAL A 1 107 ? -15.609 4.282 -3.055 1.00 84.19 107 VAL A N 1
ATOM 840 C CA . VAL A 1 107 ? -15.915 4.186 -1.618 1.00 84.19 107 VAL A CA 1
ATOM 841 C C . VAL A 1 107 ? -16.829 5.337 -1.170 1.00 84.19 107 VAL A C 1
ATOM 843 O O . VAL A 1 107 ? -17.830 5.116 -0.487 1.00 84.19 107 VAL A O 1
ATOM 846 N N . GLN A 1 108 ? -16.577 6.569 -1.628 1.00 74.25 108 GLN A N 1
ATOM 847 C CA . GLN A 1 108 ? -17.458 7.711 -1.342 1.00 74.25 108 GLN A CA 1
ATOM 848 C C . GLN A 1 108 ? -18.847 7.586 -1.989 1.00 74.25 108 GLN A C 1
ATOM 850 O O . GLN A 1 108 ? -19.826 8.097 -1.441 1.00 74.25 108 GLN A O 1
ATOM 855 N N . ALA A 1 109 ? -18.953 6.935 -3.150 1.00 72.06 109 ALA A N 1
ATOM 856 C CA . ALA A 1 109 ? -20.235 6.681 -3.804 1.00 72.06 109 ALA A CA 1
ATOM 857 C C . ALA A 1 109 ? -21.049 5.585 -3.090 1.00 72.06 109 ALA A C 1
ATOM 859 O O . ALA A 1 109 ? -22.273 5.702 -3.013 1.00 72.06 109 ALA A O 1
ATOM 860 N N . GLY A 1 110 ? -20.385 4.566 -2.534 1.00 61.66 110 GLY A N 1
ATOM 861 C CA . GLY A 1 110 ? -21.013 3.497 -1.749 1.00 61.66 110 GLY A CA 1
ATOM 862 C C . GLY A 1 110 ? -21.649 3.985 -0.443 1.00 61.66 110 GLY A C 1
ATOM 863 O O . GLY A 1 110 ? -22.736 3.536 -0.091 1.00 61.66 110 GLY A O 1
ATOM 864 N N . ASN A 1 111 ? -21.046 4.980 0.214 1.00 58.31 111 ASN A N 1
ATOM 865 C CA . ASN A 1 111 ? -21.528 5.548 1.485 1.00 58.31 111 ASN A CA 1
ATOM 866 C C . ASN A 1 111 ? -22.729 6.513 1.358 1.00 58.31 111 ASN A C 1
ATOM 868 O O . ASN A 1 111 ? -23.182 7.059 2.362 1.00 58.31 111 ASN A O 1
ATOM 872 N N . LYS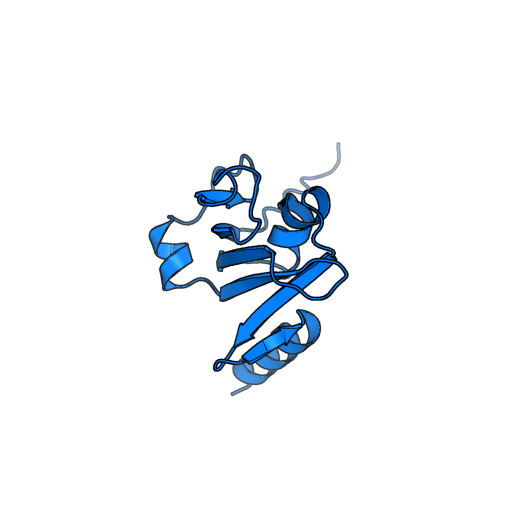 A 1 112 ? -23.246 6.764 0.146 1.00 49.03 112 LYS A N 1
ATOM 873 C CA . LYS A 1 112 ? -24.401 7.656 -0.105 1.00 49.03 112 LYS A CA 1
ATOM 874 C C . LYS A 1 112 ? -25.751 6.926 -0.214 1.00 49.03 112 LYS A C 1
ATOM 876 O O . LYS A 1 112 ? -26.682 7.486 -0.796 1.00 49.03 112 LYS A O 1
ATOM 881 N N . ARG A 1 113 ? -25.867 5.696 0.289 1.00 39.88 113 ARG A N 1
ATOM 882 C CA . ARG A 1 113 ? -27.108 4.906 0.251 1.00 39.88 113 ARG A CA 1
ATOM 883 C C . ARG A 1 113 ? -27.713 4.708 1.629 1.00 39.88 113 ARG A C 1
ATOM 885 O O . ARG A 1 113 ? -26.939 4.420 2.563 1.00 39.88 113 ARG A O 1
#

Foldseek 3Di:
DDDDPPPPQQKKKAWQDFDDPDDDPVRHGDMDDPPDPRYDDPVCQVVPFWKKFFAAPVRHTGIIIGMDGRDLQCCCCVRPVVVVRTDFMWTDDPNDTHGSVVVVVVVVVVVPD

Sequence (113 aa):
MTGSGNSYTHYTWIVTRDTILGDSSEAVGKIGPSGSSNRAPFDSVIIHGDHFRMLNDARVAQFSGYILGDYRGREPLDDYGSENGCSFIEFEHDGDWLSLEEFQRRVQAGNKR

Radius of gyration: 14.74 Å; chains: 1; bounding box: 44×40×37 Å

Secondary structure (DSSP, 8-state):
----------EEEEEEEE--SSS-GGGTT-EESTT-SSPPPHHHHHHHSEEEEEE-TTS-EEEEEEEEES--S-HHIIIIIGGGT--EEEEEETTEEEEHHHHHHHHHHHTT-

pLDDT: mean 84.97, std 16.67, range [37.09, 98.19]